Protein AF-A0A7J6SEH5-F1 (afdb_monomer)

Structure (mmCIF, N/CA/C/O backbone):
data_AF-A0A7J6SEH5-F1
#
_entry.id   AF-A0A7J6SEH5-F1
#
loop_
_atom_site.group_PDB
_atom_site.id
_atom_site.type_symbol
_atom_site.label_atom_id
_atom_site.label_alt_id
_atom_site.label_comp_id
_atom_site.label_asym_id
_atom_site.label_entity_id
_atom_site.label_seq_id
_atom_site.pdbx_PDB_ins_code
_atom_site.Cartn_x
_atom_site.Cartn_y
_atom_site.Cartn_z
_atom_site.occupancy
_atom_site.B_iso_or_equiv
_atom_site.auth_seq_id
_atom_site.auth_comp_id
_atom_site.auth_asym_id
_atom_site.auth_atom_id
_atom_site.pdbx_PDB_model_num
ATOM 1 N N . PHE A 1 1 ? -17.024 7.953 -5.077 1.00 86.44 1 PHE A N 1
ATOM 2 C CA . PHE A 1 1 ? -16.672 7.651 -3.674 1.00 86.44 1 PHE A CA 1
ATOM 3 C C . PHE A 1 1 ? -17.625 8.421 -2.782 1.00 86.44 1 PHE A C 1
ATOM 5 O O . PHE A 1 1 ? -17.860 9.588 -3.065 1.00 86.44 1 PHE A O 1
ATOM 12 N N . GLN A 1 2 ? -18.199 7.793 -1.759 1.00 91.06 2 GLN A N 1
ATOM 13 C CA . GLN A 1 2 ? -19.059 8.479 -0.790 1.00 91.06 2 GLN A CA 1
ATOM 14 C C . GLN A 1 2 ? -18.292 8.640 0.519 1.00 91.06 2 GLN A C 1
ATOM 16 O O . GLN A 1 2 ? -17.867 7.642 1.099 1.00 91.06 2 GLN A O 1
ATOM 21 N N . ARG A 1 3 ? -18.078 9.885 0.955 1.00 93.88 3 ARG A N 1
ATOM 22 C CA . ARG A 1 3 ? -17.472 10.179 2.257 1.00 93.88 3 ARG A CA 1
ATOM 23 C C . ARG A 1 3 ? -18.567 10.171 3.315 1.00 93.88 3 ARG A C 1
ATOM 25 O O . ARG A 1 3 ? -19.527 10.924 3.195 1.00 93.88 3 ARG A O 1
ATOM 32 N N . LEU A 1 4 ? -18.393 9.360 4.347 1.00 93.69 4 LEU A N 1
ATOM 33 C CA . LEU A 1 4 ? -19.281 9.288 5.501 1.00 93.69 4 LEU A CA 1
ATOM 34 C C . LEU A 1 4 ? -18.495 9.705 6.743 1.00 93.69 4 LEU A C 1
ATOM 36 O O . LEU A 1 4 ? -17.286 9.475 6.825 1.00 93.69 4 LEU A O 1
ATOM 40 N N . VAL A 1 5 ? -19.174 10.341 7.691 1.00 95.19 5 VAL A N 1
ATOM 41 C CA . VAL A 1 5 ? -18.621 10.671 9.005 1.00 95.19 5 VAL A CA 1
ATOM 42 C C . VAL A 1 5 ? -19.383 9.836 10.017 1.00 95.19 5 VAL A C 1
A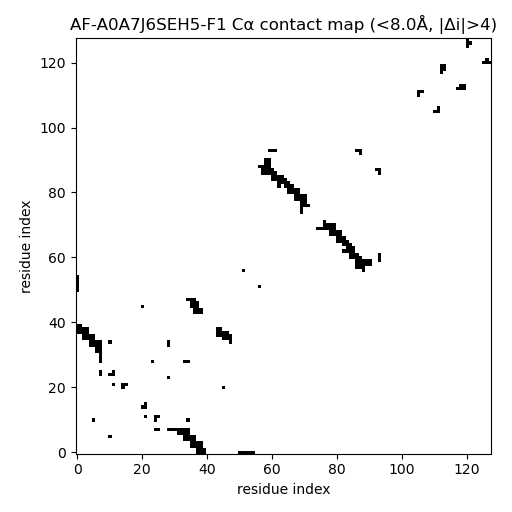TOM 44 O O . VAL A 1 5 ? -20.599 9.968 10.110 1.00 95.19 5 VAL A O 1
ATOM 47 N N . VAL A 1 6 ? -18.660 8.984 10.729 1.00 95.19 6 VAL A N 1
ATOM 48 C CA . VAL A 1 6 ? -19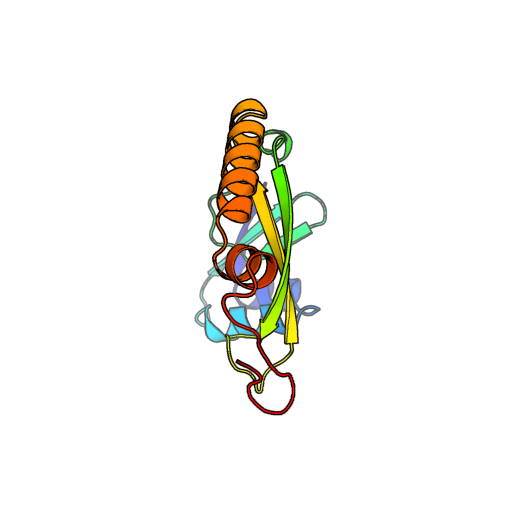.203 7.997 11.665 1.00 95.19 6 VAL A CA 1
ATOM 49 C C . VAL A 1 6 ? -18.595 8.214 13.044 1.00 95.19 6 VAL A C 1
ATOM 51 O O . VAL A 1 6 ? -17.491 8.765 13.159 1.00 95.19 6 VAL A O 1
ATOM 54 N N . THR A 1 7 ? -19.302 7.824 14.098 1.00 96.69 7 THR A N 1
ATOM 55 C CA . THR A 1 7 ? -18.742 7.820 15.454 1.00 96.69 7 THR A CA 1
ATOM 56 C C . THR A 1 7 ? -17.675 6.735 15.596 1.00 96.69 7 THR A C 1
ATOM 58 O O . THR A 1 7 ? -17.503 5.875 14.723 1.00 96.69 7 THR A O 1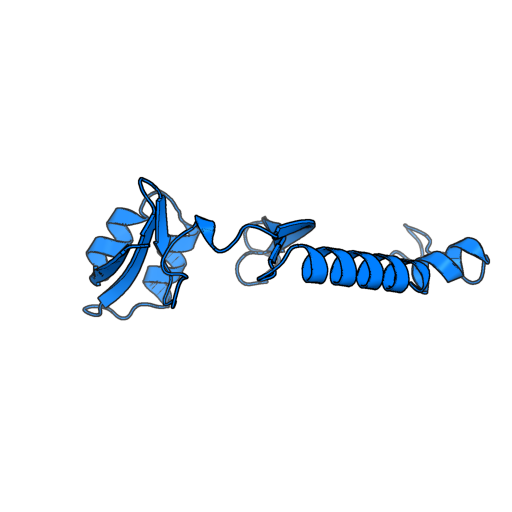
ATOM 61 N N . LYS A 1 8 ? -16.904 6.785 16.685 1.00 95.12 8 LYS A N 1
ATOM 62 C CA . LYS A 1 8 ? -15.915 5.745 16.986 1.00 95.12 8 LYS A CA 1
ATOM 63 C C . LYS A 1 8 ? -16.579 4.373 17.124 1.00 95.12 8 LYS A C 1
ATOM 65 O O . LYS A 1 8 ? -16.054 3.400 16.595 1.00 95.12 8 LYS A O 1
ATOM 70 N N . GLU A 1 9 ? -17.728 4.311 17.785 1.00 95.62 9 GLU A N 1
ATOM 71 C CA . GLU A 1 9 ? -18.488 3.086 18.046 1.00 95.62 9 GLU A CA 1
ATOM 72 C C . GLU A 1 9 ? -18.987 2.468 16.736 1.00 95.62 9 GLU A C 1
ATOM 74 O O . GLU A 1 9 ? -18.714 1.301 16.464 1.00 95.62 9 GLU A O 1
ATOM 79 N N . GLU A 1 10 ? -19.598 3.282 15.868 1.00 95.38 10 GLU A N 1
ATOM 80 C CA . GLU A 1 10 ? -20.021 2.862 14.527 1.00 95.38 10 GLU A CA 1
ATOM 81 C C . GLU A 1 10 ? -18.832 2.360 13.692 1.00 95.38 10 GLU A C 1
ATOM 83 O O . GLU A 1 10 ? -18.928 1.357 12.986 1.00 95.38 10 GLU A O 1
ATOM 88 N N . ALA A 1 11 ? -17.676 3.031 13.772 1.00 95.06 11 ALA A N 1
ATOM 89 C CA . ALA A 1 11 ? -16.475 2.595 13.066 1.00 95.06 11 ALA A CA 1
ATOM 90 C C . ALA A 1 11 ? -15.950 1.246 13.587 1.00 95.06 11 ALA A C 1
ATOM 92 O O . ALA A 1 11 ? -15.518 0.414 12.788 1.00 95.06 11 ALA A O 1
ATOM 93 N N . LEU A 1 12 ? -15.978 1.017 14.903 1.00 95.62 12 LEU A N 1
ATOM 94 C CA . LEU A 1 12 ? -15.572 -0.257 15.501 1.00 95.62 12 LEU A CA 1
ATOM 95 C C . LEU A 1 12 ? -16.489 -1.400 15.052 1.00 95.62 12 LEU A C 1
ATOM 97 O O . LEU A 1 12 ? -15.992 -2.470 14.712 1.00 95.62 12 LEU A O 1
ATOM 101 N N . GLU A 1 13 ? -17.796 -1.163 14.969 1.00 95.62 13 GLU A N 1
ATOM 102 C CA . GLU A 1 13 ? -18.753 -2.154 14.471 1.00 95.62 13 GLU A CA 1
ATOM 103 C C . GLU A 1 13 ? -18.538 -2.456 12.978 1.00 95.62 13 GLU A C 1
ATOM 105 O O . GLU A 1 13 ? -18.392 -3.615 12.585 1.00 95.62 13 GLU A O 1
ATOM 110 N N . LEU A 1 14 ? -18.400 -1.418 12.142 1.00 94.56 14 LEU A N 1
ATOM 111 C CA . LEU A 1 14 ? -18.159 -1.559 10.698 1.00 94.56 14 LEU A CA 1
ATOM 112 C C . LEU A 1 14 ? -16.895 -2.372 10.374 1.00 94.56 14 LEU A C 1
ATOM 114 O O . LEU A 1 14 ? -16.844 -3.081 9.364 1.00 94.56 14 LEU A O 1
ATOM 118 N N . PHE A 1 15 ? -15.862 -2.267 11.212 1.00 96.00 15 PHE A N 1
ATOM 119 C CA . PHE A 1 15 ? -14.577 -2.937 11.016 1.00 96.00 15 PHE A CA 1
ATOM 120 C C . PHE A 1 15 ? -14.321 -4.088 11.997 1.00 96.00 15 PHE A C 1
ATOM 122 O O . PHE A 1 15 ? -13.182 -4.543 12.090 1.00 96.00 15 PHE A O 1
ATOM 129 N N . ALA A 1 16 ? -15.361 -4.622 12.652 1.00 95.44 16 ALA A N 1
ATOM 130 C CA . ALA A 1 16 ? -15.261 -5.718 13.625 1.00 95.44 16 ALA A CA 1
ATOM 131 C C . ALA A 1 16 ? -14.532 -6.968 13.093 1.00 95.44 16 ALA A C 1
ATOM 133 O O . ALA A 1 16 ? -13.883 -7.691 13.841 1.00 95.44 16 ALA A O 1
ATOM 134 N N . HIS A 1 17 ? -14.587 -7.197 11.781 1.00 94.12 17 HIS A N 1
ATOM 135 C CA . HIS A 1 17 ? -13.932 -8.316 11.100 1.00 94.12 17 HIS A CA 1
ATOM 136 C C . HIS A 1 17 ? -12.421 -8.120 10.863 1.00 94.12 17 HIS A C 1
ATOM 138 O O . HIS A 1 17 ? -11.757 -9.045 10.397 1.00 94.12 17 HIS A O 1
ATOM 144 N N . ASN A 1 18 ? -11.865 -6.925 11.098 1.00 95.25 18 ASN A N 1
ATOM 145 C CA . ASN A 1 18 ? -10.475 -6.601 10.780 1.00 95.25 18 ASN A CA 1
ATOM 146 C C . ASN A 1 18 ? -9.714 -6.129 12.035 1.00 95.25 18 ASN A C 1
ATOM 148 O O . ASN A 1 18 ? -9.814 -4.951 12.400 1.00 95.25 18 ASN A O 1
ATOM 152 N N . PRO A 1 19 ? -8.890 -6.994 12.659 1.00 95.12 19 PRO A N 1
ATOM 153 C CA . PRO A 1 19 ? -8.210 -6.668 13.915 1.00 95.12 19 PRO A CA 1
ATOM 154 C C . PRO A 1 19 ? -7.255 -5.472 13.784 1.00 95.12 19 PRO A C 1
ATOM 156 O O . PRO A 1 19 ? -7.149 -4.652 14.696 1.00 95.12 19 PRO A O 1
ATOM 159 N N . PHE A 1 20 ? -6.624 -5.299 12.619 1.00 95.69 20 PHE A N 1
ATOM 160 C CA . PHE A 1 20 ? -5.714 -4.184 12.356 1.00 95.69 20 PHE A CA 1
ATOM 161 C C . PHE A 1 20 ? -6.445 -2.840 12.329 1.00 95.69 20 PHE A C 1
ATOM 163 O O . PHE A 1 20 ? -5.968 -1.850 12.889 1.00 95.69 20 PHE A O 1
ATOM 170 N N . LYS A 1 21 ? -7.629 -2.788 11.705 1.00 95.06 21 LYS A N 1
ATOM 171 C CA . LYS A 1 21 ? -8.449 -1.570 11.690 1.00 95.06 21 LYS A CA 1
ATOM 172 C C . LYS A 1 21 ? -9.033 -1.265 13.062 1.00 95.06 21 LYS A C 1
ATOM 174 O O . LYS A 1 21 ? -9.018 -0.099 13.443 1.00 95.06 21 LYS A O 1
ATOM 179 N N . LEU A 1 22 ? -9.461 -2.277 13.819 1.00 95.94 22 LEU A N 1
ATOM 180 C CA . LEU A 1 22 ? -9.905 -2.094 15.204 1.00 95.94 22 LEU A CA 1
ATOM 181 C C . LEU A 1 22 ? -8.808 -1.454 16.056 1.00 95.94 22 LEU A C 1
ATOM 183 O O . LEU A 1 22 ? -9.048 -0.433 16.695 1.00 95.94 22 LEU A O 1
ATOM 187 N N . GLN A 1 23 ? -7.581 -1.978 15.993 1.00 94.88 23 GLN A N 1
ATOM 188 C CA . GLN A 1 23 ? -6.457 -1.398 16.725 1.00 94.88 23 GLN A CA 1
ATOM 189 C C . GLN A 1 23 ? -6.180 0.051 16.299 1.00 94.88 23 GLN A C 1
ATOM 191 O O . GLN A 1 23 ? -5.944 0.912 17.150 1.00 94.88 23 GLN A O 1
ATOM 196 N N . LEU A 1 24 ? -6.228 0.356 14.998 1.00 94.56 24 LEU A N 1
ATOM 197 C CA . LEU A 1 24 ? -6.060 1.728 14.511 1.00 94.56 24 LEU A CA 1
ATOM 198 C C . LEU A 1 24 ? -7.159 2.660 15.025 1.00 94.56 24 LEU A C 1
ATOM 200 O O . LEU A 1 24 ? -6.847 3.762 15.463 1.00 94.56 24 LEU A O 1
ATOM 204 N N . ILE A 1 25 ? -8.422 2.239 14.997 1.00 95.19 25 ILE A N 1
ATOM 205 C CA . ILE A 1 25 ? -9.549 3.053 15.468 1.00 95.19 25 ILE A CA 1
ATOM 206 C C . ILE A 1 25 ? -9.418 3.296 16.970 1.00 95.19 25 ILE A C 1
ATOM 208 O O . ILE A 1 25 ? -9.431 4.448 17.400 1.00 95.19 25 ILE A O 1
ATOM 212 N N . SER A 1 26 ? -9.193 2.243 17.756 1.00 94.56 26 SER A N 1
ATOM 213 C CA . SER A 1 26 ? -9.041 2.342 19.209 1.00 94.56 26 SER A CA 1
ATOM 214 C C . SER A 1 26 ? -7.894 3.263 19.626 1.00 94.56 26 SER A C 1
ATOM 216 O O . SER A 1 26 ? -8.046 4.009 20.588 1.00 94.56 26 SER A O 1
ATOM 218 N N . THR A 1 27 ? -6.773 3.251 18.895 1.00 93.69 27 THR A N 1
ATOM 219 C CA . THR A 1 27 ? -5.574 4.039 19.241 1.00 93.69 27 THR A CA 1
ATOM 220 C C . THR A 1 27 ? -5.545 5.448 18.649 1.00 93.69 27 THR A C 1
ATOM 222 O O . THR A 1 27 ? -4.907 6.331 19.219 1.00 93.69 27 THR A O 1
ATOM 225 N N . LYS A 1 28 ? -6.169 5.680 17.487 1.00 92.56 28 LYS A N 1
ATOM 226 C CA . LYS A 1 28 ? -6.050 6.947 16.737 1.00 92.56 28 LYS A CA 1
ATOM 227 C C . LYS A 1 28 ? -7.311 7.806 16.768 1.00 92.56 28 LYS A C 1
ATOM 229 O O . LYS A 1 28 ? -7.222 8.974 16.388 1.00 92.56 28 LYS A O 1
ATOM 234 N N . VAL A 1 29 ? -8.461 7.254 17.155 1.00 93.44 29 VAL A N 1
ATOM 235 C CA . VAL A 1 29 ? -9.733 7.981 17.258 1.00 93.44 29 VAL A CA 1
ATOM 236 C C . VAL A 1 29 ? -10.044 8.191 18.744 1.00 93.44 29 VAL A C 1
ATOM 238 O O . VAL A 1 29 ? -10.265 7.206 19.451 1.00 93.44 29 VAL A O 1
ATOM 241 N N . PRO A 1 30 ? -10.035 9.440 19.245 1.00 93.88 30 PRO A N 1
ATOM 242 C CA . PRO A 1 30 ? -10.433 9.738 20.621 1.00 93.88 30 PRO A CA 1
ATOM 243 C C . PRO A 1 30 ? -11.867 9.292 20.926 1.00 93.88 30 PRO A C 1
ATOM 245 O O . PRO A 1 30 ? -12.721 9.282 20.034 1.00 93.88 30 PRO A O 1
ATOM 248 N N . ASP A 1 31 ? -12.142 8.950 22.180 1.00 92.38 31 ASP A N 1
ATOM 249 C CA . ASP A 1 31 ? -13.491 8.576 22.616 1.00 92.38 31 ASP A CA 1
ATOM 250 C C . ASP A 1 31 ? -14.469 9.748 22.458 1.00 92.38 31 ASP A C 1
ATOM 252 O O . ASP A 1 31 ? -14.096 10.913 22.612 1.00 92.38 31 ASP A O 1
ATOM 256 N N . GLY A 1 32 ? -15.708 9.449 22.060 1.00 90.50 32 GLY A N 1
ATOM 257 C CA . GLY A 1 32 ? -16.727 10.460 21.755 1.00 90.50 32 GLY A CA 1
ATOM 258 C C . GLY A 1 32 ? -16.459 11.298 20.496 1.00 90.50 32 GLY A C 1
ATOM 259 O O . GLY A 1 32 ? -17.242 12.193 20.173 1.00 90.50 32 GLY A O 1
ATOM 260 N N . SER A 1 33 ? -15.373 11.032 19.762 1.00 93.69 33 SER A N 1
ATOM 261 C CA . SER A 1 33 ? -15.066 11.719 18.506 1.00 93.69 33 SER A CA 1
ATOM 262 C C . SER A 1 33 ? -15.595 10.965 17.281 1.00 93.69 33 SER A C 1
ATOM 264 O O . SER A 1 33 ? -16.032 9.815 17.350 1.00 93.69 33 SER A O 1
ATOM 266 N N . LYS A 1 34 ? -15.564 11.640 16.128 1.00 93.38 34 LYS A N 1
ATOM 267 C CA . LYS A 1 34 ? -15.978 11.078 14.840 1.00 93.38 34 LYS A CA 1
ATOM 268 C C . LYS A 1 34 ? -14.780 10.893 13.920 1.00 93.38 34 LYS A C 1
ATOM 270 O O . LYS A 1 34 ? -13.845 11.692 13.924 1.00 93.38 34 LYS A O 1
ATOM 275 N N . THR A 1 35 ? -14.845 9.875 13.073 1.00 94.25 35 THR A N 1
ATOM 276 C CA . THR A 1 35 ? -13.873 9.629 12.006 1.00 94.25 35 THR A CA 1
ATOM 277 C C . THR A 1 35 ? -14.570 9.566 10.652 1.00 94.25 35 THR A C 1
ATOM 279 O O . THR A 1 35 ? -15.789 9.418 10.568 1.00 94.25 35 THR A O 1
ATOM 282 N N . SER A 1 36 ? -13.809 9.708 9.569 1.00 95.06 36 SER A N 1
ATOM 283 C CA . SER A 1 36 ? -14.348 9.524 8.225 1.00 95.06 36 SER A CA 1
ATOM 284 C C . SER A 1 36 ? -14.052 8.136 7.680 1.00 95.06 36 SER A C 1
ATOM 286 O O . SER A 1 36 ? -12.963 7.591 7.865 1.00 95.06 36 SER A O 1
ATOM 288 N N . VAL A 1 37 ? -15.017 7.612 6.936 1.00 95.12 37 VAL A N 1
ATOM 289 C CA . VAL A 1 37 ? -14.879 6.404 6.124 1.00 95.12 37 VAL A CA 1
ATOM 290 C C . VAL A 1 37 ? -15.299 6.716 4.692 1.00 95.12 37 VAL A C 1
ATOM 292 O O . VAL A 1 37 ? -16.099 7.622 4.443 1.00 95.12 37 VAL A O 1
ATOM 295 N N . TYR A 1 38 ? -14.748 5.978 3.736 1.00 94.94 38 TYR A N 1
ATOM 296 C CA . TYR A 1 38 ? -15.101 6.100 2.327 1.00 94.94 38 TYR A CA 1
ATOM 297 C C . TYR A 1 38 ? -15.738 4.812 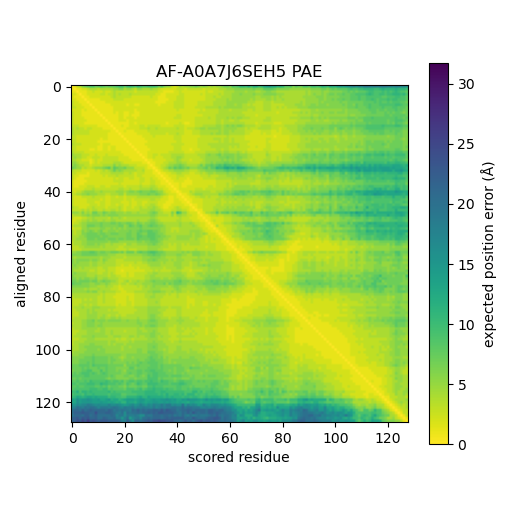1.832 1.00 94.94 38 TYR A C 1
ATOM 299 O O . TYR A 1 38 ? -15.173 3.730 1.976 1.00 94.94 38 TYR A O 1
ATOM 307 N N . ARG A 1 39 ? -16.910 4.945 1.208 1.00 92.62 39 ARG A N 1
ATOM 308 C CA . ARG A 1 39 ? -17.653 3.843 0.599 1.00 92.62 39 ARG A CA 1
ATOM 309 C C . ARG A 1 39 ? -17.546 3.869 -0.925 1.00 92.62 39 ARG A C 1
ATOM 311 O O . ARG A 1 39 ? -17.698 4.917 -1.569 1.00 92.62 39 ARG A O 1
ATOM 318 N N . ILE A 1 40 ? -17.315 2.694 -1.502 1.00 91.81 40 ILE A N 1
ATOM 319 C CA . ILE A 1 40 ? -17.282 2.408 -2.937 1.00 91.81 40 ILE A CA 1
ATOM 320 C C . ILE A 1 40 ? -18.083 1.122 -3.173 1.00 91.81 40 ILE A C 1
ATOM 322 O O . ILE A 1 40 ? -17.563 0.018 -3.037 1.00 91.81 40 ILE A O 1
ATOM 326 N N . GLY A 1 41 ? -19.368 1.251 -3.511 1.00 88.00 41 GLY A N 1
ATOM 327 C CA . GLY A 1 41 ? -20.247 0.086 -3.648 1.00 88.00 41 GLY A CA 1
ATOM 328 C C . GLY A 1 41 ? -20.385 -0.666 -2.319 1.00 88.00 41 GLY A C 1
ATOM 329 O O . GLY A 1 41 ? -20.879 -0.101 -1.340 1.00 88.00 41 GLY A O 1
ATOM 330 N N . SER A 1 42 ? -19.945 -1.925 -2.289 1.00 89.00 42 SER A N 1
ATOM 331 C CA . SER A 1 42 ? -19.885 -2.764 -1.083 1.00 89.00 42 SER A CA 1
ATOM 332 C C . SER A 1 42 ? -18.621 -2.552 -0.243 1.00 89.00 42 SER A C 1
ATOM 334 O O . SER A 1 42 ? -18.608 -2.919 0.928 1.00 89.00 42 SER A O 1
ATOM 336 N N . LEU A 1 43 ? -17.568 -1.949 -0.803 1.00 91.25 43 LEU A N 1
ATOM 337 C CA . LEU A 1 43 ? -16.318 -1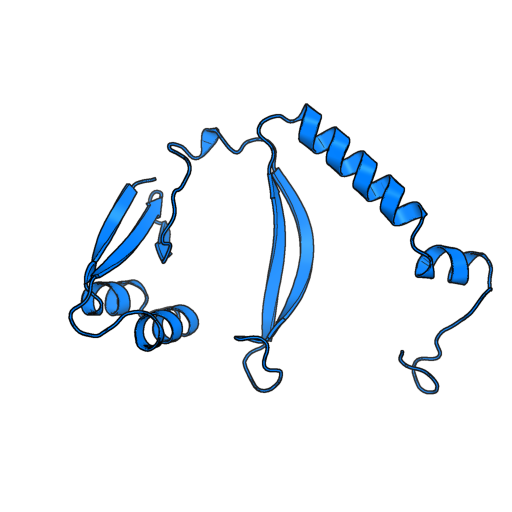.713 -0.089 1.00 91.25 43 LEU A CA 1
ATOM 338 C C . LEU A 1 43 ? -16.431 -0.457 0.780 1.00 91.25 43 LEU A C 1
ATOM 340 O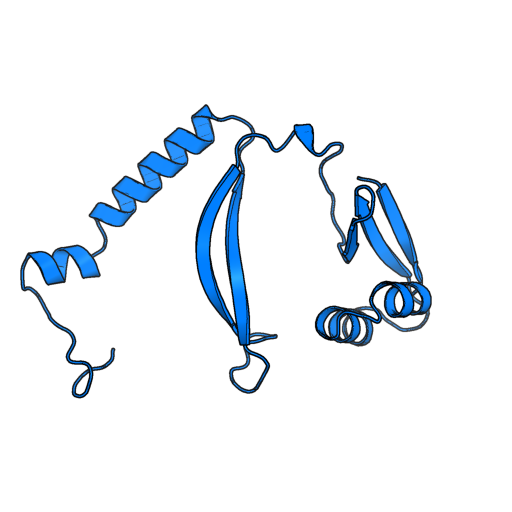 O . LEU A 1 43 ? -16.792 0.613 0.286 1.00 91.25 43 LEU A O 1
ATOM 344 N N . VAL A 1 44 ? -16.070 -0.575 2.055 1.00 93.31 44 VAL A N 1
ATOM 345 C CA . VAL A 1 44 ? -15.938 0.549 2.990 1.00 93.31 44 VAL A CA 1
ATOM 346 C C . VAL A 1 44 ? -14.525 0.536 3.555 1.00 93.31 44 VAL A C 1
ATOM 348 O O . VAL A 1 44 ? -14.031 -0.507 3.983 1.00 93.31 44 VAL A O 1
ATOM 351 N N . ASP A 1 45 ? -13.862 1.689 3.548 1.00 94.00 45 ASP A N 1
ATOM 352 C CA . ASP A 1 45 ? -12.497 1.814 4.046 1.00 94.00 45 ASP A CA 1
ATOM 353 C C . ASP A 1 45 ? -12.308 3.011 4.983 1.00 94.00 45 ASP A C 1
ATOM 355 O O . ASP A 1 45 ? -12.945 4.057 4.833 1.00 94.00 45 ASP A O 1
ATOM 359 N N . LEU A 1 46 ? -11.428 2.839 5.971 1.00 93.25 46 LEU A N 1
ATOM 360 C CA . LEU A 1 46 ? -11.097 3.851 6.966 1.00 93.25 46 LEU A CA 1
ATOM 361 C C . LEU A 1 46 ? -10.045 4.785 6.372 1.00 93.25 46 LEU A C 1
ATOM 363 O O . LEU A 1 46 ? -8.866 4.447 6.305 1.00 93.25 46 LEU A O 1
ATOM 367 N N . CYS A 1 47 ? -10.464 5.972 5.944 1.00 91.62 47 CYS A N 1
ATOM 368 C CA . CYS A 1 47 ? -9.562 6.938 5.333 1.00 91.62 47 CYS A CA 1
ATOM 369 C C . CYS A 1 47 ? -10.016 8.373 5.612 1.00 91.62 47 CYS A C 1
ATOM 371 O O . CYS A 1 47 ? -11.209 8.675 5.676 1.00 91.62 47 CYS A O 1
ATOM 373 N N . ARG A 1 48 ? -9.046 9.284 5.746 1.00 89.19 48 ARG A N 1
ATOM 374 C CA . ARG A 1 48 ? -9.291 10.730 5.889 1.00 89.19 48 ARG A CA 1
ATOM 375 C C . ARG A 1 48 ? -9.506 11.416 4.532 1.00 89.19 48 ARG A C 1
ATOM 377 O O . ARG A 1 48 ? -10.307 12.346 4.429 1.00 89.19 48 ARG A O 1
ATOM 384 N N . GLY A 1 49 ? -8.905 10.875 3.471 1.00 88.38 49 GLY A N 1
ATOM 385 C CA . GLY A 1 49 ? -8.975 11.398 2.106 1.00 88.38 49 GLY A CA 1
ATOM 386 C C . GLY A 1 49 ? -8.211 12.719 1.915 1.00 88.38 49 GLY A C 1
ATOM 387 O O . GLY A 1 49 ? -7.358 13.040 2.745 1.00 88.38 49 GLY A O 1
ATOM 388 N N . PRO A 1 50 ? -8.504 13.480 0.840 1.00 91.38 50 PRO A N 1
ATOM 389 C CA . PRO A 1 50 ? -9.605 13.277 -0.112 1.00 91.38 50 PRO A CA 1
ATOM 390 C C . PRO A 1 50 ? -9.381 12.103 -1.081 1.00 91.38 50 PRO A C 1
ATOM 392 O O . PRO A 1 50 ? -8.252 11.722 -1.371 1.00 91.38 50 PRO A O 1
ATOM 395 N N . HIS A 1 51 ? -10.478 11.544 -1.601 1.00 90.94 51 HIS A N 1
ATOM 396 C CA . HIS A 1 51 ? -10.462 10.578 -2.707 1.00 90.94 51 HIS A CA 1
ATOM 397 C C . HIS A 1 51 ? -10.881 11.241 -4.024 1.00 90.94 51 HIS A C 1
ATOM 399 O O . HIS A 1 51 ? -11.526 12.290 -4.031 1.00 90.94 51 HIS A O 1
ATOM 405 N N . LEU A 1 52 ? -10.563 10.588 -5.146 1.00 89.44 52 LEU A N 1
ATOM 406 C CA . LEU A 1 52 ? -11.092 10.957 -6.460 1.00 89.44 52 LEU A CA 1
ATOM 407 C C . LEU A 1 52 ? -12.629 10.918 -6.468 1.00 89.44 52 LEU A C 1
ATOM 409 O O . LEU A 1 52 ? -13.258 10.168 -5.723 1.00 89.44 52 LEU A O 1
ATOM 413 N N . THR A 1 53 ? -13.254 11.687 -7.357 1.00 87.19 53 THR A N 1
ATOM 414 C CA . THR A 1 53 ? -14.722 11.755 -7.452 1.00 87.19 53 THR A CA 1
ATOM 415 C C . THR A 1 53 ? -15.326 10.435 -7.950 1.00 87.19 53 THR A C 1
ATOM 417 O O . THR A 1 53 ? -16.279 9.909 -7.364 1.00 87.19 53 THR A O 1
ATOM 420 N N . ARG A 1 54 ? -14.716 9.834 -8.980 1.00 87.50 54 ARG A N 1
ATOM 421 C CA . ARG A 1 54 ? -15.127 8.559 -9.594 1.00 87.50 54 ARG A CA 1
ATOM 422 C C . ARG A 1 54 ? -13.930 7.643 -9.857 1.00 87.50 54 ARG A C 1
ATOM 424 O O . ARG A 1 54 ? -12.841 8.113 -10.175 1.00 87.50 54 ARG A O 1
ATOM 431 N N . THR A 1 55 ? -14.149 6.332 -9.770 1.00 87.56 55 THR A N 1
ATOM 432 C CA . THR A 1 55 ? -13.109 5.299 -9.954 1.00 87.56 55 THR A CA 1
ATOM 433 C C . THR A 1 55 ? -12.537 5.283 -11.371 1.00 87.56 55 THR A C 1
ATOM 435 O O . THR A 1 55 ? -11.337 5.107 -11.542 1.00 87.56 55 THR A O 1
ATOM 438 N N . GLY A 1 56 ? -13.357 5.575 -12.386 1.00 86.75 56 GLY A N 1
ATOM 439 C CA . GLY A 1 56 ? -12.940 5.592 -13.794 1.00 86.75 56 GLY A CA 1
ATOM 440 C C . GLY A 1 56 ? -11.937 6.686 -14.188 1.00 86.75 56 GLY A C 1
ATOM 441 O O . GLY A 1 56 ? -11.577 6.759 -15.358 1.00 86.75 56 GLY A O 1
ATOM 442 N N . ILE A 1 57 ? -11.509 7.550 -13.259 1.00 88.44 57 ILE A N 1
ATOM 443 C CA . ILE A 1 57 ? -10.411 8.506 -13.490 1.00 88.44 57 ILE A CA 1
ATOM 444 C C . ILE A 1 57 ? -9.053 7.794 -13.417 1.00 88.44 57 ILE A C 1
ATOM 446 O O . ILE A 1 57 ? -8.174 8.066 -14.230 1.00 88.44 57 ILE A O 1
ATOM 450 N N . ALA A 1 58 ? -8.881 6.855 -12.484 1.00 89.56 58 ALA A N 1
ATOM 451 C CA . ALA A 1 58 ? -7.625 6.138 -12.279 1.00 89.56 58 ALA A CA 1
ATOM 452 C C . ALA A 1 58 ? -7.511 4.939 -13.238 1.00 89.56 58 ALA A C 1
ATOM 454 O O . ALA A 1 58 ? -7.644 3.790 -12.828 1.00 89.56 58 ALA A O 1
ATOM 455 N N . LYS A 1 59 ? -7.311 5.208 -14.535 1.00 90.50 59 LYS A N 1
ATOM 456 C CA . LYS A 1 59 ? -7.197 4.161 -15.572 1.00 90.50 59 LYS A CA 1
ATOM 457 C C . LYS A 1 59 ? -5.776 3.636 -15.753 1.00 90.50 59 LYS A C 1
ATOM 459 O O . LYS A 1 59 ? -5.590 2.436 -15.906 1.00 90.50 59 LYS A O 1
ATOM 464 N N . ALA A 1 60 ? -4.791 4.530 -15.742 1.00 95.69 60 ALA A N 1
ATOM 465 C CA . ALA A 1 60 ? -3.392 4.165 -15.912 1.00 95.69 60 ALA A CA 1
ATOM 466 C C . ALA A 1 60 ? -2.789 3.850 -14.542 1.00 95.69 60 ALA A C 1
ATOM 468 O O . ALA A 1 60 ? -2.372 4.754 -13.817 1.00 95.69 60 ALA A O 1
ATOM 469 N N . PHE A 1 61 ? -2.758 2.571 -14.173 1.00 96.12 61 PHE A N 1
ATOM 470 C CA . PHE A 1 61 ? -2.096 2.103 -12.959 1.00 96.12 61 PHE A CA 1
ATOM 471 C C . PHE A 1 61 ? -1.255 0.856 -13.226 1.00 96.12 61 PHE A C 1
ATOM 473 O O . PHE A 1 61 ? -1.468 0.120 -14.187 1.00 96.12 61 PHE A O 1
ATOM 480 N N . TRP A 1 62 ? -0.265 0.627 -12.372 1.00 96.25 62 TRP A N 1
ATOM 481 C CA . TRP A 1 62 ? 0.642 -0.504 -12.468 1.00 96.25 62 TRP A CA 1
ATOM 482 C C . TRP A 1 62 ? 0.987 -1.017 -11.077 1.00 96.25 62 TRP A C 1
ATOM 484 O O . TRP A 1 62 ? 1.516 -0.269 -10.259 1.00 96.25 62 TRP A O 1
ATOM 494 N N . VAL A 1 63 ? 0.695 -2.294 -10.833 1.00 96.38 63 VAL A N 1
ATOM 495 C CA . VAL A 1 63 ? 1.184 -3.046 -9.672 1.00 96.38 63 VAL A CA 1
ATOM 496 C C . VAL A 1 63 ? 2.566 -3.586 -10.025 1.00 96.38 63 VAL A C 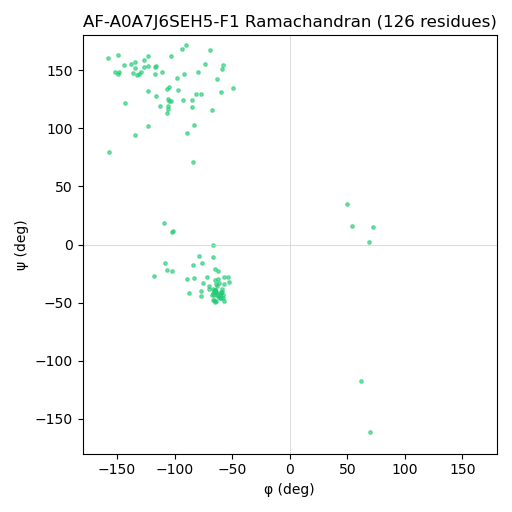1
ATOM 498 O O . VAL A 1 63 ? 2.695 -4.330 -10.996 1.00 96.38 63 VAL A O 1
ATOM 501 N N . ASN A 1 64 ? 3.599 -3.185 -9.287 1.00 92.56 64 ASN A N 1
ATOM 502 C CA . ASN A 1 64 ? 4.989 -3.397 -9.705 1.00 92.56 64 ASN A CA 1
ATOM 503 C C . ASN A 1 64 ? 5.813 -4.285 -8.770 1.00 92.56 64 ASN A C 1
ATOM 505 O O . ASN A 1 64 ? 6.784 -4.890 -9.216 1.00 92.56 64 ASN A O 1
ATOM 509 N N . LYS A 1 65 ? 5.476 -4.346 -7.481 1.00 93.69 65 LYS A N 1
ATOM 510 C CA . LYS A 1 65 ? 6.257 -5.092 -6.490 1.00 93.69 65 LYS A CA 1
ATOM 511 C C . LYS A 1 65 ? 5.369 -5.579 -5.355 1.00 93.69 65 LYS A C 1
ATOM 513 O O . LYS A 1 65 ? 4.434 -4.891 -4.958 1.00 93.69 65 LYS A O 1
ATOM 518 N N . ASN A 1 66 ? 5.712 -6.719 -4.774 1.00 96.44 66 ASN A N 1
ATOM 519 C CA . ASN A 1 66 ? 5.247 -7.130 -3.457 1.00 96.44 66 ASN A CA 1
ATOM 520 C C . ASN A 1 66 ? 6.430 -7.241 -2.485 1.00 96.44 66 ASN A C 1
ATOM 522 O O . ASN A 1 66 ? 7.577 -7.448 -2.885 1.00 96.44 66 ASN A O 1
ATOM 526 N N . SER A 1 67 ? 6.165 -7.063 -1.198 1.00 96.06 67 SER A N 1
ATOM 527 C CA . SER A 1 67 ? 7.127 -7.327 -0.132 1.00 96.06 67 SER A CA 1
ATOM 528 C C . SER A 1 67 ? 6.412 -7.768 1.135 1.00 96.06 67 SER A C 1
ATOM 530 O O . SER A 1 67 ? 5.226 -7.509 1.314 1.00 96.06 67 SER A O 1
ATOM 532 N N . GLN A 1 68 ? 7.153 -8.367 2.054 1.00 96.12 68 GLN A N 1
ATOM 533 C CA . GLN A 1 68 ? 6.702 -8.540 3.427 1.00 96.12 68 GLN A CA 1
ATOM 534 C C . GLN A 1 68 ? 6.908 -7.231 4.205 1.00 96.12 68 GLN A C 1
ATOM 536 O O . GLN A 1 68 ? 7.822 -6.457 3.902 1.00 96.12 68 GLN A O 1
ATOM 541 N N . ALA A 1 69 ? 6.051 -6.954 5.179 1.00 95.81 69 ALA A N 1
ATOM 542 C CA . ALA A 1 69 ? 6.215 -5.868 6.136 1.00 95.81 69 ALA A CA 1
ATOM 543 C C . ALA A 1 69 ? 5.599 -6.270 7.474 1.00 95.81 69 ALA A C 1
ATOM 545 O O . ALA A 1 69 ? 4.599 -6.973 7.492 1.00 95.81 69 ALA A O 1
ATOM 546 N N . TYR A 1 70 ? 6.142 -5.785 8.582 1.00 96.44 70 TYR A N 1
ATOM 547 C CA . TYR A 1 70 ? 5.567 -6.062 9.895 1.00 96.44 70 TYR A CA 1
ATOM 548 C C . TYR A 1 70 ? 4.569 -4.989 10.315 1.00 96.44 70 TYR A C 1
ATOM 550 O O . TYR A 1 70 ? 4.732 -3.803 9.994 1.00 96.44 70 TYR A O 1
ATOM 558 N N . TRP A 1 71 ? 3.533 -5.393 11.044 1.00 95.75 71 TRP A N 1
ATOM 559 C CA . TRP A 1 71 ? 2.548 -4.467 11.581 1.00 95.75 71 TRP A CA 1
ATOM 560 C C . TRP A 1 71 ? 3.199 -3.436 12.515 1.00 95.75 71 TRP A C 1
ATOM 562 O O . TRP A 1 71 ? 4.005 -3.766 13.384 1.00 95.75 71 TRP A O 1
ATOM 572 N N . LEU A 1 72 ? 2.881 -2.153 12.304 1.00 92.94 72 LEU A N 1
ATOM 573 C CA . LEU A 1 72 ? 3.526 -1.004 12.967 1.00 92.94 72 LEU A CA 1
ATOM 574 C C . LEU A 1 72 ? 5.065 -0.959 12.835 1.00 92.94 72 LEU A C 1
ATOM 576 O O . LEU A 1 72 ? 5.715 -0.219 13.568 1.00 92.94 72 LEU A O 1
ATOM 580 N N . GLY A 1 73 ? 5.651 -1.722 11.905 1.00 93.12 73 GLY A N 1
ATOM 581 C CA . GLY A 1 73 ? 7.099 -1.788 11.693 1.00 93.12 73 GLY A CA 1
ATOM 582 C C . GLY A 1 73 ? 7.877 -2.539 12.777 1.00 93.12 73 GLY A C 1
ATOM 583 O O . GLY A 1 73 ? 9.094 -2.398 12.829 1.00 93.12 73 GLY A O 1
ATOM 584 N N . LYS A 1 74 ? 7.201 -3.315 13.633 1.00 93.75 74 LYS A N 1
ATOM 585 C CA . LYS A 1 74 ? 7.818 -4.088 14.720 1.00 93.75 74 LYS A CA 1
ATOM 586 C C . LYS A 1 74 ? 7.877 -5.567 14.363 1.00 93.75 74 LYS A C 1
ATOM 588 O O . LYS A 1 74 ? 6.833 -6.141 14.073 1.00 93.75 74 LYS A O 1
ATOM 593 N N . ALA A 1 75 ? 9.066 -6.165 14.380 1.00 93.44 75 ALA A N 1
ATOM 594 C CA . ALA A 1 75 ? 9.285 -7.546 13.941 1.00 93.44 75 ALA A CA 1
ATOM 595 C C . ALA A 1 75 ? 8.569 -8.588 14.817 1.00 93.44 75 ALA A C 1
ATOM 597 O O . ALA A 1 75 ? 8.317 -9.698 14.364 1.00 93.44 75 ALA A O 1
ATOM 598 N N . GLU A 1 76 ? 8.221 -8.217 16.050 1.00 95.19 76 GLU A N 1
ATOM 599 C CA . GLU A 1 76 ? 7.482 -9.055 16.995 1.00 95.19 76 GLU A CA 1
ATOM 600 C C . GLU A 1 76 ? 5.984 -9.137 16.665 1.00 95.19 76 GLU A C 1
ATOM 602 O O . GLU A 1 76 ? 5.287 -10.006 17.182 1.00 95.19 76 GLU A O 1
ATOM 607 N N . ASN A 1 77 ? 5.476 -8.228 15.826 1.00 94.44 77 ASN A N 1
ATOM 608 C CA . ASN A 1 77 ? 4.077 -8.206 15.418 1.00 94.44 77 ASN A CA 1
ATOM 609 C C . ASN A 1 77 ? 3.836 -9.043 14.154 1.00 94.44 77 ASN A C 1
ATOM 611 O O . ASN A 1 77 ? 4.761 -9.433 13.441 1.00 94.44 77 ASN A O 1
ATOM 615 N N . ASP A 1 78 ? 2.557 -9.215 13.816 1.00 94.62 78 ASP A N 1
ATOM 616 C CA . ASP A 1 78 ? 2.125 -9.922 12.616 1.00 94.62 78 ASP A CA 1
ATOM 617 C C . ASP A 1 78 ? 2.839 -9.453 11.341 1.00 94.62 78 ASP A C 1
ATOM 619 O O . ASP A 1 78 ? 2.962 -8.258 11.036 1.00 94.62 78 ASP A O 1
ATOM 623 N N . SER A 1 79 ? 3.255 -10.439 10.550 1.00 96.00 79 SER A N 1
ATOM 624 C CA . SER A 1 79 ? 3.751 -10.236 9.197 1.00 96.00 79 SER A CA 1
ATOM 625 C C . SER A 1 79 ? 2.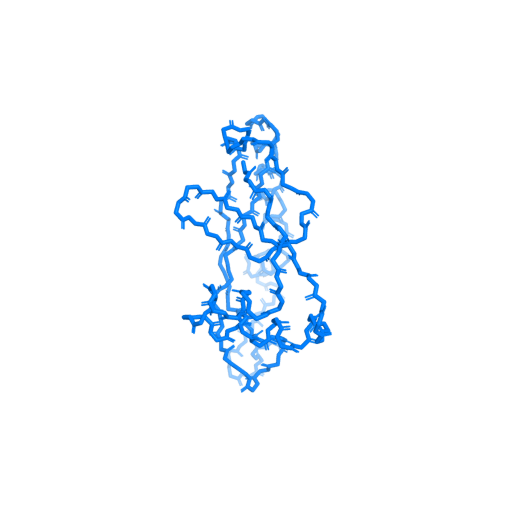591 -9.996 8.230 1.00 96.00 79 SER A C 1
ATOM 627 O O . SER A 1 79 ? 1.683 -10.813 8.101 1.00 96.00 79 SER A O 1
ATOM 629 N N . LEU A 1 80 ? 2.696 -8.934 7.442 1.00 96.38 80 LEU A N 1
ATOM 630 C CA . LEU A 1 80 ? 1.748 -8.532 6.413 1.00 96.38 80 LEU A CA 1
ATOM 631 C C . LEU A 1 80 ? 2.387 -8.569 5.023 1.00 96.38 80 LEU A C 1
ATOM 633 O O . LEU A 1 80 ? 3.591 -8.368 4.854 1.00 96.38 80 LEU A O 1
ATOM 637 N N . GLN A 1 81 ? 1.552 -8.772 4.006 1.00 96.75 81 GLN A N 1
ATOM 638 C CA . GLN A 1 81 ? 1.950 -8.624 2.610 1.00 96.75 81 GLN A CA 1
ATOM 639 C C . GLN A 1 81 ? 1.647 -7.204 2.139 1.00 96.75 81 GLN A C 1
ATOM 641 O O . GLN A 1 81 ? 0.518 -6.722 2.218 1.00 96.75 81 GLN A O 1
ATOM 646 N N . ARG A 1 82 ? 2.673 -6.524 1.636 1.00 96.81 82 ARG A N 1
ATOM 647 C CA . ARG A 1 82 ? 2.586 -5.188 1.061 1.00 96.81 82 ARG A CA 1
ATOM 648 C C . ARG A 1 82 ? 2.639 -5.291 -0.454 1.00 96.81 82 ARG A C 1
ATOM 650 O O . ARG A 1 82 ? 3.613 -5.788 -1.011 1.00 96.81 82 ARG A O 1
ATOM 657 N N . VAL A 1 83 ? 1.617 -4.761 -1.112 1.00 97.31 83 VAL A N 1
ATOM 658 C CA . VAL A 1 83 ? 1.546 -4.656 -2.572 1.00 97.31 83 VAL A CA 1
ATOM 659 C C . VAL A 1 83 ? 1.781 -3.201 -2.964 1.00 97.31 83 VAL A C 1
ATOM 661 O O . VAL A 1 83 ? 1.104 -2.302 -2.469 1.00 97.31 83 VAL A O 1
ATOM 664 N N . TYR A 1 84 ? 2.760 -2.967 -3.831 1.00 97.12 84 TYR A N 1
ATOM 665 C CA . TYR A 1 84 ? 3.096 -1.652 -4.360 1.00 97.12 84 TYR A CA 1
ATOM 666 C C . TYR A 1 84 ? 2.438 -1.456 -5.718 1.00 97.12 84 TYR A C 1
ATOM 668 O O . TYR A 1 84 ? 2.513 -2.315 -6.601 1.00 97.12 84 TYR A O 1
ATOM 676 N N . ALA A 1 85 ? 1.813 -0.296 -5.879 1.00 96.12 85 ALA A N 1
ATOM 677 C CA . ALA A 1 85 ? 1.239 0.138 -7.134 1.00 96.12 85 ALA A CA 1
ATOM 678 C C . ALA A 1 85 ? 1.413 1.646 -7.303 1.00 96.12 85 ALA A C 1
ATOM 680 O O . ALA A 1 85 ? 1.498 2.389 -6.325 1.00 96.12 85 ALA A O 1
ATOM 681 N N . ILE A 1 86 ? 1.437 2.095 -8.552 1.00 95.88 86 ILE A N 1
ATOM 682 C CA . ILE A 1 86 ? 1.483 3.508 -8.923 1.00 95.88 86 ILE A CA 1
ATOM 683 C C . ILE A 1 86 ? 0.423 3.798 -9.980 1.00 95.88 86 ILE A C 1
ATOM 685 O O . ILE A 1 86 ? 0.138 2.948 -10.822 1.00 95.88 86 ILE A O 1
ATOM 689 N N . SER A 1 87 ? -0.152 4.997 -9.953 1.00 95.81 87 SER A N 1
ATOM 690 C CA . SER A 1 87 ? -1.108 5.461 -10.957 1.00 95.81 87 SER A CA 1
ATOM 691 C C . SER A 1 87 ? -0.725 6.826 -11.508 1.00 95.81 87 SER A C 1
ATOM 693 O O . SER A 1 87 ? -0.216 7.664 -10.766 1.00 95.81 87 SER A O 1
ATOM 695 N N . PHE A 1 88 ? -1.051 7.073 -12.775 1.00 95.50 88 PHE A N 1
ATOM 696 C CA . PHE A 1 88 ? -0.873 8.360 -13.442 1.00 95.50 88 PHE A CA 1
ATOM 697 C C . PHE A 1 88 ? -2.183 8.844 -14.081 1.00 95.50 88 PHE A C 1
ATOM 699 O O . PHE A 1 88 ? -3.057 8.032 -14.387 1.00 95.50 88 PHE A O 1
ATOM 706 N N . PRO A 1 89 ? -2.324 10.158 -14.345 1.00 93.75 89 PRO A N 1
ATOM 707 C CA . PRO A 1 89 ? -3.482 10.687 -15.067 1.00 93.75 89 PRO A CA 1
ATOM 708 C C . PRO A 1 89 ? -3.610 10.160 -16.505 1.00 93.75 89 PRO A C 1
ATOM 710 O O . PRO A 1 89 ? -4.718 10.069 -17.028 1.00 93.75 89 PRO A O 1
ATOM 713 N N . THR A 1 90 ? -2.489 9.821 -17.158 1.00 95.25 90 THR A N 1
ATOM 714 C CA . THR A 1 90 ? -2.468 9.328 -18.543 1.00 95.25 90 THR A CA 1
ATOM 715 C C . THR A 1 90 ? -1.558 8.115 -18.709 1.00 95.25 90 THR A C 1
ATOM 717 O O . THR A 1 90 ? -0.547 7.970 -18.020 1.00 95.25 90 THR A O 1
ATOM 720 N N . GLU A 1 91 ? -1.877 7.270 -19.690 1.00 95.81 91 GLU A N 1
ATOM 721 C CA . GLU A 1 91 ? -1.081 6.080 -20.017 1.00 95.81 91 GLU A CA 1
ATOM 722 C C . GLU A 1 91 ? 0.320 6.436 -20.537 1.00 95.81 91 GLU A C 1
ATOM 724 O O . GLU A 1 91 ? 1.281 5.706 -20.305 1.00 95.81 91 GLU A O 1
ATOM 729 N N . LYS A 1 92 ? 0.467 7.591 -21.204 1.00 97.25 92 LYS A N 1
ATOM 730 C CA . LYS A 1 92 ? 1.767 8.080 -21.687 1.00 97.25 92 LYS A CA 1
ATOM 731 C C . LYS A 1 92 ? 2.745 8.291 -20.527 1.00 97.25 92 LYS A C 1
ATOM 733 O O . LYS A 1 92 ? 3.874 7.816 -20.602 1.00 97.25 92 LYS A O 1
ATOM 738 N N . MET A 1 93 ? 2.291 8.931 -19.447 1.00 97.56 93 MET A N 1
ATOM 739 C CA . MET A 1 93 ? 3.108 9.154 -18.248 1.00 97.56 93 MET A CA 1
ATOM 740 C C . MET A 1 93 ? 3.473 7.838 -17.558 1.00 97.56 93 MET A C 1
ATOM 742 O O . MET A 1 93 ? 4.607 7.668 -17.121 1.00 97.56 93 MET A O 1
ATOM 746 N N . LEU A 1 94 ? 2.543 6.878 -17.505 1.00 97.25 94 LEU A N 1
ATOM 747 C CA . LEU A 1 94 ? 2.831 5.564 -16.934 1.00 97.25 94 LEU A CA 1
ATOM 748 C C . LEU A 1 94 ? 3.894 4.810 -17.746 1.00 97.25 94 LEU A C 1
ATOM 750 O O . LEU A 1 94 ? 4.782 4.190 -17.163 1.00 97.25 94 LEU A O 1
ATOM 754 N N . LYS A 1 95 ? 3.835 4.871 -19.081 1.00 97.25 95 LYS A N 1
ATOM 755 C CA . LYS A 1 95 ? 4.850 4.268 -19.960 1.00 97.25 95 LYS A CA 1
ATOM 756 C C . LYS A 1 95 ? 6.223 4.908 -19.776 1.00 97.25 95 LYS A C 1
ATOM 758 O O . LYS A 1 95 ? 7.216 4.192 -19.690 1.00 97.25 95 LYS A O 1
ATOM 763 N N . GLU A 1 96 ? 6.278 6.232 -19.681 1.00 97.75 96 GLU A N 1
ATOM 764 C CA . GLU A 1 96 ? 7.520 6.957 -19.405 1.00 97.75 96 GLU A CA 1
ATOM 765 C C . GLU A 1 96 ? 8.103 6.572 -18.041 1.00 97.75 96 GLU A C 1
ATOM 767 O O . GLU A 1 96 ? 9.282 6.240 -17.941 1.00 97.75 96 GLU A O 1
ATOM 772 N N . TYR A 1 97 ? 7.261 6.499 -17.007 1.00 97.12 97 TYR A N 1
ATOM 773 C CA . TYR A 1 97 ? 7.675 6.038 -15.686 1.00 97.12 97 TYR A CA 1
ATOM 774 C C . TYR A 1 97 ? 8.219 4.604 -15.715 1.00 97.12 97 TYR A C 1
ATOM 776 O O . TYR A 1 97 ? 9.285 4.348 -15.160 1.00 97.12 97 TYR A O 1
ATOM 784 N N . LYS A 1 98 ? 7.537 3.673 -16.397 1.00 96.62 98 LYS A N 1
ATOM 785 C CA . LYS A 1 98 ? 8.010 2.286 -16.554 1.00 96.62 98 LYS A CA 1
ATOM 786 C C . LYS A 1 98 ? 9.386 2.234 -17.215 1.00 96.62 98 LYS A C 1
ATOM 788 O O . LYS A 1 98 ? 10.278 1.586 -16.678 1.00 96.62 98 LYS A O 1
ATOM 793 N N . LYS A 1 99 ? 9.586 2.988 -18.301 1.00 97.00 99 LYS A N 1
ATOM 794 C CA . LYS A 1 99 ? 10.890 3.100 -18.969 1.00 97.00 99 LYS A CA 1
ATOM 795 C C . LYS A 1 99 ? 11.971 3.614 -18.012 1.00 97.00 99 LYS A C 1
ATOM 797 O O . LYS A 1 99 ? 13.066 3.063 -17.977 1.00 97.00 99 LYS A O 1
ATOM 802 N N . ASN A 1 100 ? 11.664 4.627 -17.203 1.00 96.50 100 ASN A N 1
ATOM 803 C CA . ASN A 1 100 ? 12.612 5.170 -16.227 1.00 96.50 100 ASN A CA 1
ATOM 804 C C . ASN A 1 100 ? 12.971 4.148 -15.136 1.00 96.50 100 ASN A C 1
ATOM 806 O O . ASN A 1 100 ? 14.134 4.051 -14.752 1.00 96.50 100 ASN A O 1
ATOM 810 N N . ILE A 1 101 ? 12.002 3.359 -14.664 1.00 95.25 101 ILE A N 1
ATOM 811 C CA . ILE A 1 101 ? 12.251 2.279 -13.699 1.00 95.25 101 ILE A CA 1
ATOM 812 C C . ILE A 1 101 ? 13.109 1.170 -14.315 1.00 95.25 101 ILE A C 1
ATOM 814 O O . ILE A 1 101 ? 14.064 0.732 -13.679 1.00 95.25 101 ILE A O 1
ATOM 818 N N . GLU A 1 102 ? 12.837 0.753 -15.551 1.00 94.06 102 GLU A N 1
ATOM 819 C CA . GLU A 1 102 ? 13.660 -0.234 -16.265 1.00 94.06 102 GLU A CA 1
ATOM 820 C C . GLU A 1 102 ? 15.105 0.251 -16.446 1.00 94.06 102 GLU A C 1
ATOM 822 O O . GLU A 1 102 ? 16.057 -0.494 -16.207 1.00 94.06 102 GLU A O 1
ATOM 827 N N . GLU A 1 103 ? 15.285 1.519 -16.813 1.00 96.25 103 GLU A N 1
ATOM 828 C CA . GLU A 1 103 ? 16.603 2.138 -16.932 1.00 96.25 103 GLU A CA 1
ATOM 829 C C . GLU A 1 103 ? 17.325 2.242 -15.582 1.00 96.25 103 GLU A C 1
ATOM 831 O O . GLU A 1 103 ? 18.530 1.983 -15.508 1.00 96.25 103 GLU A O 1
ATOM 836 N N . ALA A 1 104 ? 16.615 2.561 -14.498 1.00 94.50 104 ALA A N 1
ATOM 837 C CA . ALA A 1 104 ? 17.188 2.564 -13.156 1.00 94.50 104 ALA A CA 1
ATOM 838 C C . ALA A 1 104 ? 17.614 1.151 -12.721 1.00 94.50 104 ALA A C 1
ATOM 840 O O . ALA A 1 104 ? 18.706 0.978 -12.183 1.00 94.50 104 ALA A O 1
ATOM 841 N N . MET A 1 105 ? 16.809 0.126 -13.020 1.00 92.00 105 MET A N 1
ATOM 842 C CA . MET A 1 105 ? 17.128 -1.270 -12.699 1.00 92.00 105 MET A CA 1
ATOM 843 C C . MET A 1 105 ? 18.384 -1.770 -13.419 1.00 92.00 105 MET A C 1
ATOM 845 O O . MET A 1 105 ? 19.172 -2.505 -12.829 1.00 92.00 105 MET A O 1
ATOM 849 N N . LYS A 1 106 ? 18.630 -1.341 -14.665 1.00 94.12 106 LYS A N 1
ATOM 850 C CA . LYS A 1 106 ? 19.876 -1.671 -15.386 1.00 94.12 106 LYS A CA 1
ATOM 851 C C . LYS A 1 106 ? 21.132 -1.128 -14.697 1.00 94.12 106 LYS A C 1
ATOM 853 O O . LYS A 1 106 ? 22.212 -1.661 -14.927 1.00 94.12 106 LYS A O 1
ATOM 858 N N . ARG A 1 107 ? 20.988 -0.085 -13.871 1.00 95.50 107 ARG A N 1
ATOM 859 C CA . ARG A 1 107 ? 22.070 0.614 -13.159 1.00 95.50 107 ARG A CA 1
ATOM 860 C C . ARG A 1 107 ? 22.179 0.211 -11.683 1.00 95.50 107 ARG A C 1
ATOM 862 O O . ARG A 1 107 ? 22.893 0.859 -10.923 1.00 95.50 107 ARG A O 1
ATOM 869 N N . ASP A 1 108 ? 21.491 -0.850 -11.263 1.00 94.75 108 ASP A N 1
ATOM 870 C CA . ASP A 1 108 ? 21.616 -1.382 -9.905 1.00 94.75 108 ASP A CA 1
ATOM 871 C C . ASP A 1 108 ? 23.018 -1.980 -9.699 1.00 94.75 108 ASP A C 1
ATOM 873 O O . ASP A 1 108 ? 23.387 -2.971 -10.337 1.00 94.75 108 ASP A O 1
ATOM 877 N N . HIS A 1 109 ? 23.795 -1.390 -8.787 1.00 93.81 109 HIS A N 1
ATOM 878 C CA . HIS A 1 109 ? 25.160 -1.825 -8.477 1.00 93.81 109 HIS A CA 1
ATOM 879 C C . HIS A 1 109 ? 25.228 -3.293 -8.037 1.00 93.81 109 HIS A C 1
ATOM 881 O O . HIS A 1 109 ? 26.230 -3.952 -8.287 1.00 93.81 109 HIS A O 1
ATOM 887 N N . ARG A 1 110 ? 24.163 -3.839 -7.437 1.00 91.06 110 ARG A N 1
ATOM 888 C CA . ARG A 1 110 ? 24.098 -5.251 -7.026 1.00 91.06 110 ARG A CA 1
ATOM 889 C C . ARG A 1 110 ? 24.017 -6.177 -8.232 1.00 91.06 110 ARG A C 1
ATOM 891 O O . ARG A 1 110 ? 24.591 -7.260 -8.223 1.00 91.06 110 ARG A O 1
ATOM 898 N N . LEU A 1 111 ? 23.320 -5.744 -9.283 1.00 90.75 111 LEU A N 1
ATOM 899 C CA . LEU A 1 111 ? 23.219 -6.489 -10.534 1.00 90.75 111 LEU A CA 1
ATOM 900 C C . LEU A 1 111 ? 24.492 -6.345 -11.366 1.00 90.75 111 LEU A C 1
ATOM 902 O O . LEU A 1 111 ? 24.979 -7.340 -11.894 1.00 90.75 111 LEU A O 1
ATOM 906 N N . ILE A 1 112 ? 25.031 -5.129 -11.482 1.00 93.25 112 ILE A N 1
ATOM 907 C CA . ILE A 1 112 ? 26.262 -4.868 -12.240 1.00 93.25 112 ILE A CA 1
ATOM 908 C C . ILE A 1 112 ? 27.456 -5.548 -11.569 1.00 93.25 112 ILE A C 1
ATOM 910 O O . ILE A 1 112 ? 28.186 -6.265 -12.243 1.00 93.25 112 ILE A O 1
ATOM 914 N N . GLY A 1 113 ? 27.612 -5.384 -10.254 1.00 93.19 113 GLY A N 1
ATOM 915 C CA . GLY A 1 113 ? 28.710 -5.969 -9.491 1.00 93.19 113 GLY A CA 1
ATOM 916 C C . GLY A 1 113 ? 28.736 -7.487 -9.575 1.00 93.19 113 GLY A C 1
ATOM 917 O O . GLY A 1 113 ? 29.791 -8.055 -9.820 1.00 93.19 113 GLY A O 1
ATOM 918 N N . LYS A 1 114 ? 27.567 -8.138 -9.506 1.00 89.62 114 LYS A N 1
ATOM 919 C CA . LYS A 1 114 ? 27.462 -9.583 -9.731 1.00 89.62 114 LYS A CA 1
ATOM 920 C C . LYS A 1 114 ? 27.775 -9.990 -11.177 1.00 89.62 114 LYS A C 1
ATOM 922 O O . LYS A 1 114 ? 28.357 -11.039 -11.389 1.00 89.62 114 LYS A O 1
ATOM 927 N N . LYS A 1 115 ? 27.360 -9.206 -12.180 1.00 91.44 115 LYS A N 1
ATOM 928 C CA . LYS A 1 115 ? 27.609 -9.514 -13.605 1.00 91.44 115 LYS A CA 1
ATOM 929 C C . LYS A 1 115 ? 29.065 -9.327 -14.028 1.00 91.44 115 LYS A C 1
ATOM 931 O O . LYS A 1 115 ? 29.478 -9.930 -15.008 1.00 91.44 115 LYS A O 1
ATOM 936 N N . GLN A 1 116 ? 29.777 -8.429 -13.359 1.00 95.19 116 GLN A N 1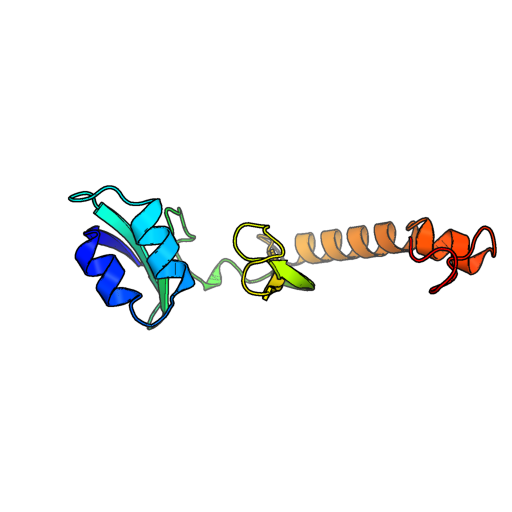
ATOM 937 C CA . GLN A 1 116 ? 31.180 -8.108 -13.619 1.00 95.19 116 GLN A CA 1
ATOM 938 C C . GLN A 1 116 ? 32.117 -8.756 -12.588 1.00 95.19 116 GLN A C 1
ATOM 940 O O . GLN A 1 116 ? 33.281 -8.377 -12.521 1.00 95.19 116 GLN A O 1
ATOM 945 N N . ASP A 1 117 ? 31.603 -9.675 -11.763 1.00 91.31 117 ASP A N 1
ATOM 946 C CA . ASP A 1 117 ? 32.343 -10.373 -10.705 1.00 91.31 117 ASP A CA 1
ATOM 947 C C . ASP A 1 117 ? 33.142 -9.439 -9.770 1.00 91.31 117 ASP A C 1
ATOM 949 O O . ASP A 1 117 ? 34.218 -9.778 -9.283 1.00 91.31 117 ASP A O 1
ATOM 953 N N . LEU A 1 118 ? 32.607 -8.243 -9.490 1.00 93.56 118 LEU A N 1
ATOM 954 C CA . LEU A 1 118 ? 33.260 -7.238 -8.639 1.00 93.56 118 LEU A CA 1
ATOM 955 C C . LEU A 1 118 ? 33.183 -7.595 -7.150 1.00 93.56 118 LEU A C 1
ATOM 957 O O . LEU A 1 118 ? 34.071 -7.245 -6.378 1.00 93.56 118 LEU A O 1
ATOM 961 N N . PHE A 1 119 ? 32.094 -8.243 -6.735 1.00 89.62 119 PHE A N 1
ATOM 962 C CA . PHE A 1 119 ? 31.878 -8.740 -5.378 1.00 89.62 119 PHE A CA 1
ATOM 963 C C . PHE A 1 119 ? 30.834 -9.861 -5.386 1.00 89.62 119 PHE A C 1
ATOM 965 O O . PHE A 1 119 ? 30.013 -9.966 -6.301 1.00 89.62 119 PHE A O 1
ATOM 972 N N . PHE A 1 120 ? 30.816 -10.668 -4.328 1.00 85.75 120 PHE A N 1
ATOM 973 C CA . PHE A 1 120 ? 29.794 -11.686 -4.100 1.00 85.75 120 PHE A CA 1
ATOM 974 C C . PHE A 1 120 ? 29.367 -11.700 -2.628 1.00 85.75 120 PHE A C 1
ATOM 976 O O . PHE A 1 120 ? 30.129 -11.311 -1.747 1.00 85.75 120 PHE A O 1
ATOM 983 N N . PHE A 1 121 ? 28.146 -12.167 -2.369 1.00 82.31 121 PHE A N 1
ATOM 984 C CA . PHE A 1 121 ? 27.637 -12.403 -1.018 1.00 82.31 121 PHE A CA 1
ATOM 985 C C . PHE A 1 121 ? 27.590 -13.906 -0.758 1.00 82.31 121 PHE A C 1
ATOM 987 O O . PHE A 1 121 ? 27.123 -14.665 -1.611 1.00 82.31 121 PHE A O 1
ATOM 994 N N . HIS A 1 122 ? 28.069 -14.336 0.410 1.00 84.88 122 HIS A N 1
ATOM 995 C CA . HIS A 1 122 ? 28.056 -15.741 0.803 1.00 84.88 122 HIS A CA 1
ATOM 996 C C . HIS A 1 122 ? 26.969 -15.973 1.859 1.00 84.88 122 HIS A C 1
ATOM 998 O O . HIS A 1 122 ? 27.114 -15.464 2.967 1.00 84.88 122 HIS A O 1
ATOM 1004 N N . PRO A 1 123 ? 25.926 -16.780 1.599 1.00 81.31 123 PRO A N 1
ATOM 1005 C CA . PRO A 1 123 ? 24.745 -16.872 2.466 1.00 81.31 123 PRO A CA 1
ATOM 1006 C C . PRO A 1 123 ? 25.030 -17.160 3.947 1.00 81.31 123 PRO A C 1
ATOM 1008 O O . PRO A 1 123 ? 24.295 -16.696 4.809 1.00 81.31 123 PRO A O 1
ATOM 1011 N N . THR A 1 124 ? 26.090 -17.918 4.246 1.00 77.69 124 THR A N 1
ATOM 1012 C CA . THR A 1 124 ? 26.482 -18.280 5.620 1.00 77.69 124 THR A CA 1
ATOM 1013 C C . THR A 1 124 ? 27.651 -17.478 6.186 1.00 77.69 124 THR A C 1
ATOM 1015 O O . THR A 1 124 ? 27.787 -17.411 7.401 1.00 77.69 124 THR A O 1
ATOM 1018 N N . MET A 1 125 ? 28.507 -16.893 5.341 1.00 78.06 125 MET A N 1
ATOM 1019 C CA . MET A 1 125 ? 29.734 -16.209 5.793 1.00 78.06 125 MET A CA 1
ATOM 1020 C C . MET A 1 125 ? 29.612 -14.684 5.701 1.00 78.06 125 MET A C 1
ATOM 1022 O O . MET A 1 125 ? 30.335 -13.968 6.381 1.00 78.06 125 MET A O 1
ATOM 1026 N N . SER A 1 126 ? 28.695 -14.193 4.868 1.00 70.25 126 SER A N 1
ATOM 1027 C CA . SER A 1 126 ? 28.344 -12.784 4.703 1.00 70.25 126 SER A CA 1
ATOM 1028 C C . SER A 1 126 ? 26.917 -12.690 4.124 1.00 70.25 126 SER A C 1
ATOM 1030 O O . SER A 1 126 ? 26.749 -12.560 2.905 1.00 70.25 126 SER A O 1
ATOM 1032 N N . PRO A 1 127 ? 25.874 -12.843 4.971 1.00 72.06 127 PRO A N 1
ATOM 1033 C CA . PRO A 1 127 ? 24.468 -12.794 4.549 1.00 72.06 127 PRO A CA 1
ATOM 1034 C C . PRO A 1 127 ? 24.024 -11.411 4.045 1.00 72.06 127 PRO A C 1
ATOM 1036 O O . PRO A 1 127 ? 22.923 -11.276 3.506 1.00 72.06 127 PRO A O 1
ATOM 1039 N N . GLY A 1 128 ? 24.864 -10.396 4.244 1.00 60.47 128 GLY A N 1
ATOM 1040 C CA . GLY A 1 128 ? 24.598 -8.993 3.960 1.00 60.47 128 GLY A CA 1
ATOM 1041 C C . GLY A 1 128 ? 25.508 -8.116 4.793 1.00 60.47 128 GLY A C 1
ATOM 1042 O O . GLY A 1 128 ? 25.411 -8.225 6.034 1.00 60.47 128 GLY A O 1
#

Foldseek 3Di:
DDKDKAALVVQCVVCVVPVLSNVCSVVPPDHPGIAIWDDDPPDIGGDPDDDDPDPVQFPAKDFDDKDWAARVRDPPGDIDIDIDMDTDSDNVVSVVVVVVVVVVVVVPCVVVCVVVVVDDADVPPHVD

Solvent-accessible surface area (backbone atoms only — not comparable to full-atom values): 7874 Å² total; per-residue (Å²): 88,47,81,44,80,38,45,51,68,58,49,44,62,77,32,66,91,35,70,72,56,40,53,48,46,70,74,73,48,60,86,97,37,71,47,44,33,38,36,55,92,91,49,71,43,88,43,85,69,89,74,67,74,52,73,85,60,71,70,30,63,46,78,79,48,73,44,80,45,37,49,97,74,36,85,91,41,62,80,40,83,43,78,44,68,51,72,32,90,41,59,67,59,44,52,52,50,51,52,52,50,55,58,51,60,73,66,33,60,75,60,48,30,53,75,67,67,71,54,87,76,41,80,89,86,40,76,120

Secondary structure (DSSP, 8-state):
-EEEEEEHHHHHHHTTT-HHHHHHHHHHS-TT-EEEEEEETTEEEE---PPPS-GGG--EEEEEEEEEEEGGG-TTSPEEEEEEEEEESSHHHHHHHHHHHHHHHHT-HHHHHHHTTS---BTTTB--

Radius of gyration: 21.06 Å; Cα contacts (8 Å, |Δi|>4): 144; chains: 1; bounding box: 54×32×44 Å

pLDDT: mean 92.7, std 5.42, range [60.47, 97.75]

Organism: Perkinsus olseni (NCBI:txid32597)

InterPro domains:
  IPR012947 Threonyl/alanyl tRNA synthetase, SAD [PF07973] (36-84)
  IPR012947 Threonyl/alanyl tRNA synthetase, SAD [SM00863] (35-84)
  IPR018163 Threonyl/alanyl tRNA synthetase, class II-like, putative editing domain superfamily [SSF55186] (2-105)
  IPR045864 Class II Aminoacyl-tRNA synthetase/Biotinyl protein ligase (BPL) and lipoyl protein ligase (LPL) [G3DSA:3.30.930.10] (90-128)

Nearest PDB structures (foldseek):
  6vu9-assembly1_A  TM=8.918E-01  e=1.365E-08  Stenotrophomonas maltophilia K279a
  1qf6-assembly1_A  TM=8.984E-01  e=7.973E-08  Escherichia coli
  1nyr-assembly1_A  TM=9.338E-01  e=2.995E-07  Staphylococcus aureus
  1tky-assembly1_A  TM=9.402E-01  e=5.604E-05  Escherichia coli
  1nyr-assembly1_B  TM=8.989E-01  e=3.605E-05  Staphylococcus aureus

Sequence (128 aa):
FQRLVVTKEEALELFAHNPFKLQLISTKVPDGSKTSVYRIGSLVDLCRGPHLTRTGIAKAFWVNKNSQAYWLGKAENDSLQRVYAISFPTEKMLKEYKKNIEEAMKRDHRLIGKKQDLFFFHPTMSPG

Mean predicted aligned error: 5.3 Å